Protein AF-A0A927J7N3-F1 (afdb_monomer_lite)

Foldseek 3Di:
DDDDDDPPDDPPDKDWPWAWDADPVRFIKIWTWTQDRQGIWTWIFGQVQQKIKIWDQGPNDIDIDIDSHGDHSVRRNVVNVVVVCCVVCVVVVVPD

Radius of gyration: 14.48 Å; chain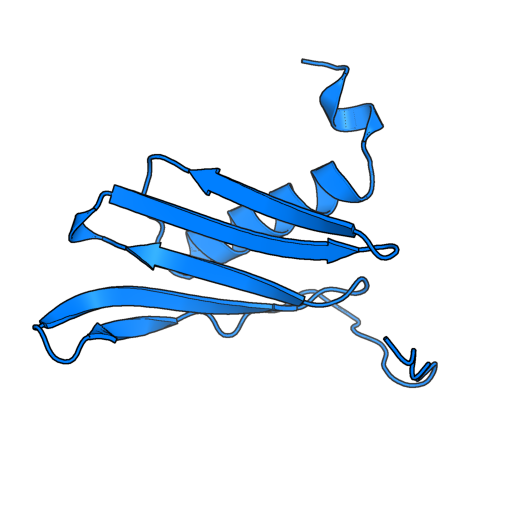s: 1; bounding box: 34×29×40 Å

pLDDT: mean 88.21, std 13.07, range [44.44, 98.38]

Secondary structure (DSSP, 8-state):
-PPP--TT----S-EE--EEEE-TTS-EEEEEEEEETTEEEEEEEETTTTEEEEEEEETTEEEEEEESS---HHHHHHHHHHHHHHHH-GGGTTT-

Sequence (96 aa):
MRKIYDSSMKISKPWSNIYDRETREGKLYCAGLYTCKYGFVKCTSEYDNNRSYLRFAYNGVLYMRTIQKSYSPRGLAIMAGKFVNEIINPELLTSK

Structure (mmCIF, N/CA/C/O backbone):
data_AF-A0A927J7N3-F1
#
_entry.id   AF-A0A927J7N3-F1
#
loop_
_atom_site.group_PDB
_atom_site.id
_atom_site.type_symbol
_atom_site.label_atom_id
_atom_site.label_alt_id
_atom_site.label_comp_id
_atom_site.label_asym_id
_atom_site.label_entity_id
_atom_site.label_seq_id
_atom_site.pdbx_PDB_ins_code
_atom_site.Cartn_x
_atom_site.Cartn_y
_atom_site.Cartn_z
_atom_site.occupancy
_atom_site.B_iso_or_equiv
_atom_site.auth_seq_id
_atom_site.auth_comp_id
_atom_site.auth_asym_id
_atom_site.auth_atom_id
_atom_site.pdbx_PDB_model_num
ATOM 1 N N . MET A 1 1 ? -22.296 6.195 2.476 1.00 55.69 1 MET A N 1
ATOM 2 C CA . MET A 1 1 ? -21.412 5.022 2.682 1.00 55.69 1 MET A CA 1
ATOM 3 C C . MET A 1 1 ? -22.021 4.159 3.781 1.00 55.69 1 MET A C 1
ATOM 5 O O . MET A 1 1 ? -22.227 4.679 4.870 1.00 55.69 1 MET A O 1
ATOM 9 N N . ARG A 1 2 ? -22.386 2.898 3.510 1.00 51.78 2 ARG A N 1
ATOM 10 C CA . ARG A 1 2 ? -22.874 1.966 4.547 1.00 51.78 2 ARG A CA 1
ATOM 11 C C . ARG A 1 2 ? -21.678 1.247 5.174 1.00 51.78 2 ARG A C 1
ATOM 13 O O . ARG A 1 2 ? -20.827 0.755 4.442 1.00 51.78 2 ARG A O 1
ATOM 20 N N . LYS A 1 3 ? -21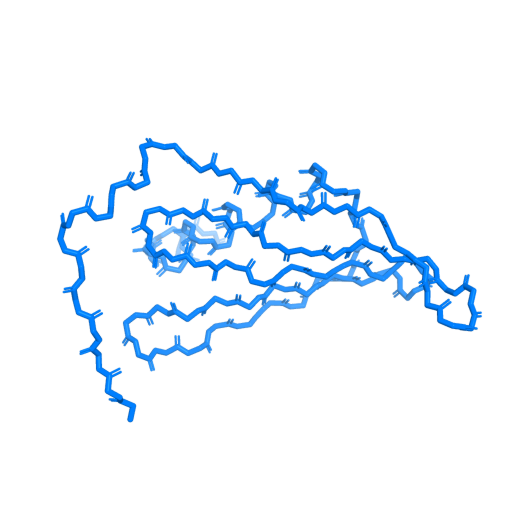.605 1.219 6.507 1.00 58.97 3 LYS A N 1
ATOM 21 C CA . LYS A 1 3 ? -20.578 0.481 7.257 1.00 58.97 3 LYS A CA 1
ATOM 22 C C . LYS A 1 3 ? -21.111 -0.921 7.547 1.00 58.97 3 LYS A C 1
ATOM 24 O O . LYS A 1 3 ? -22.174 -1.045 8.143 1.00 58.97 3 LYS A O 1
ATOM 29 N N . ILE A 1 4 ? -20.385 -1.948 7.119 1.00 76.50 4 ILE A N 1
ATOM 30 C CA . ILE A 1 4 ? -20.606 -3.335 7.539 1.00 76.50 4 ILE A CA 1
ATOM 31 C C . ILE A 1 4 ? -19.526 -3.627 8.578 1.00 76.50 4 ILE A C 1
ATOM 33 O O . ILE A 1 4 ? -18.348 -3.401 8.304 1.00 76.50 4 ILE A O 1
ATOM 37 N N . TYR A 1 5 ? -19.928 -4.041 9.777 1.00 66.44 5 TYR A N 1
ATOM 38 C CA . TYR A 1 5 ? -19.006 -4.367 10.861 1.00 66.44 5 TYR A CA 1
ATOM 39 C C . TYR A 1 5 ? -18.923 -5.886 10.992 1.00 66.44 5 TYR A C 1
ATOM 41 O O . TYR A 1 5 ? -19.928 -6.527 11.284 1.00 66.44 5 TYR A O 1
ATOM 49 N N . ASP A 1 6 ? -17.740 -6.448 10.763 1.00 73.25 6 ASP A N 1
ATOM 50 C CA . ASP A 1 6 ? -17.459 -7.867 10.973 1.00 73.25 6 ASP A CA 1
ATOM 51 C C . ASP A 1 6 ? -16.433 -8.003 12.102 1.00 73.25 6 ASP A C 1
ATOM 53 O O . ASP A 1 6 ? -15.227 -7.858 11.904 1.00 73.25 6 ASP A O 1
ATOM 57 N N . SER A 1 7 ? -16.929 -8.245 13.315 1.00 70.69 7 SER A N 1
ATOM 58 C CA . SER A 1 7 ? -16.104 -8.441 14.511 1.00 70.69 7 SER A CA 1
ATOM 59 C C . SER A 1 7 ? -15.349 -9.775 14.515 1.00 70.69 7 SER A C 1
ATOM 61 O O . SER A 1 7 ? -14.466 -9.969 15.356 1.00 70.69 7 SER A O 1
ATOM 63 N N . SER A 1 8 ? -15.666 -10.692 13.592 1.00 77.00 8 SER A N 1
ATOM 64 C CA . SER A 1 8 ? -14.991 -11.985 13.467 1.00 77.00 8 SER A CA 1
ATOM 65 C C . SER A 1 8 ? -13.704 -11.897 12.639 1.00 77.00 8 SER A C 1
ATOM 67 O O . SER A 1 8 ? -12.775 -12.681 12.853 1.00 77.00 8 SER A O 1
ATOM 69 N N . MET A 1 9 ? -13.595 -10.900 11.755 1.00 69.44 9 MET A N 1
ATOM 70 C CA . MET A 1 9 ? -12.421 -10.690 10.915 1.00 69.44 9 MET A CA 1
ATOM 71 C C . MET A 1 9 ? -11.249 -10.123 11.731 1.00 69.44 9 MET A C 1
ATOM 73 O O . MET A 1 9 ? -11.095 -8.916 11.916 1.00 69.44 9 MET A O 1
ATOM 77 N N . LYS A 1 10 ? -10.375 -11.015 12.207 1.00 69.50 10 LYS A N 1
ATOM 78 C CA . LYS A 1 10 ? -9.150 -10.659 12.937 1.00 69.50 10 LYS A CA 1
ATOM 79 C C . LYS A 1 10 ? -7.923 -10.777 12.038 1.00 69.50 10 LYS A C 1
ATOM 81 O O . LYS A 1 10 ? -7.444 -11.873 11.761 1.00 69.50 10 LYS A O 1
ATOM 86 N N . ILE A 1 11 ? -7.354 -9.640 11.640 1.00 76.44 11 ILE A N 1
ATOM 87 C CA . ILE A 1 11 ? -6.023 -9.605 11.019 1.00 76.44 11 ILE A CA 1
ATOM 88 C C . ILE A 1 11 ? -4.981 -9.654 12.141 1.00 76.44 11 ILE A C 1
ATOM 90 O O . ILE A 1 11 ? -4.724 -8.653 12.808 1.00 76.44 11 ILE A O 1
ATOM 94 N N . SER A 1 12 ? -4.402 -10.835 12.368 1.00 75.50 12 SER A N 1
ATOM 95 C CA . SER A 1 12 ? -3.446 -11.086 13.457 1.00 75.50 12 SER A CA 1
ATOM 96 C C . SER A 1 12 ? -2.075 -10.450 13.220 1.00 75.50 12 SER A C 1
ATOM 98 O O . SER A 1 12 ? -1.410 -10.044 14.173 1.00 75.50 12 SER A O 1
ATOM 100 N N . LYS A 1 13 ? -1.648 -10.341 11.957 1.00 84.38 13 LYS A N 1
ATOM 101 C CA . LYS A 1 13 ? -0.402 -9.688 11.541 1.00 84.38 13 LYS A CA 1
ATOM 102 C C . LYS A 1 13 ? -0.604 -8.969 10.205 1.00 84.38 13 LYS A C 1
ATOM 104 O O . LYS A 1 13 ? -1.377 -9.459 9.378 1.00 84.38 13 LYS A O 1
ATOM 109 N N . PRO A 1 14 ? 0.076 -7.834 9.969 1.00 90.12 14 PRO A N 1
ATOM 110 C CA . PRO A 1 14 ? 0.051 -7.204 8.661 1.00 90.12 14 PRO A CA 1
ATOM 111 C C . PRO A 1 14 ? 0.641 -8.120 7.589 1.00 90.12 14 PRO A C 1
ATOM 113 O O . PRO A 1 14 ? 1.592 -8.857 7.849 1.00 90.12 14 PRO A O 1
ATOM 116 N N . TRP A 1 15 ? 0.106 -8.036 6.379 1.00 93.19 15 TRP A N 1
ATOM 117 C CA . TRP A 1 15 ? 0.606 -8.764 5.214 1.00 93.19 15 TRP A CA 1
ATOM 118 C C . TRP A 1 15 ? 0.375 -7.942 3.947 1.00 93.19 15 TRP A C 1
ATOM 120 O O . TRP A 1 15 ? -0.384 -6.973 3.953 1.00 93.19 15 TRP A O 1
ATOM 130 N N . SER A 1 16 ? 1.042 -8.300 2.854 1.00 94.12 16 SER A N 1
ATOM 131 C CA . SER A 1 16 ? 0.909 -7.587 1.584 1.00 94.12 16 SER A CA 1
ATOM 132 C C . SER A 1 16 ? 0.869 -8.538 0.400 1.00 94.12 16 SER A C 1
ATOM 134 O O . SER A 1 16 ? 1.661 -9.474 0.346 1.00 94.12 16 SER A O 1
ATOM 136 N N . ASN A 1 17 ? 0.025 -8.237 -0.584 1.00 95.31 17 ASN A N 1
ATOM 137 C CA . ASN A 1 17 ? 0.036 -8.843 -1.920 1.00 95.31 17 ASN A CA 1
ATOM 138 C C . ASN A 1 17 ? 0.486 -7.818 -2.971 1.00 95.31 17 ASN A C 1
ATOM 140 O O . ASN A 1 17 ? -0.169 -7.616 -3.991 1.00 95.31 17 ASN A O 1
ATOM 144 N N . ILE A 1 18 ? 1.584 -7.119 -2.689 1.00 96.44 18 ILE A N 1
ATOM 145 C CA . ILE A 1 18 ? 2.214 -6.204 -3.640 1.00 96.44 18 ILE A CA 1
ATOM 146 C C . ILE A 1 18 ? 3.176 -7.026 -4.487 1.00 96.44 18 ILE A C 1
ATOM 148 O O . ILE A 1 18 ? 3.968 -7.797 -3.952 1.00 96.44 18 ILE A O 1
ATOM 152 N N . TYR A 1 19 ? 3.096 -6.864 -5.799 1.00 95.44 19 TYR A N 1
ATOM 153 C CA . TYR A 1 19 ? 3.942 -7.558 -6.758 1.00 95.44 19 TYR A CA 1
ATOM 154 C C . TYR A 1 19 ? 4.202 -6.660 -7.959 1.00 95.44 19 TYR A C 1
ATOM 156 O O . TYR A 1 19 ? 3.444 -5.713 -8.212 1.00 95.44 19 TYR A O 1
ATOM 164 N N . ASP A 1 20 ? 5.290 -6.955 -8.662 1.00 94.81 20 ASP A N 1
ATOM 165 C CA . ASP A 1 20 ? 5.627 -6.314 -9.925 1.00 94.81 20 ASP A CA 1
ATOM 166 C C . ASP A 1 20 ? 4.593 -6.663 -10.996 1.00 94.81 20 ASP A C 1
ATOM 168 O O . ASP A 1 20 ? 4.016 -7.752 -11.024 1.00 94.81 20 ASP A O 1
ATOM 172 N N . ARG A 1 21 ? 4.312 -5.685 -11.845 1.00 90.25 21 ARG A N 1
ATOM 173 C CA . ARG A 1 21 ? 3.339 -5.721 -12.926 1.00 90.25 21 ARG A CA 1
ATOM 174 C C . ARG A 1 21 ? 3.884 -4.926 -14.101 1.00 90.25 21 ARG A C 1
ATOM 176 O O . ARG A 1 21 ? 4.705 -4.023 -13.949 1.00 90.25 21 ARG A O 1
ATOM 183 N N . GLU A 1 22 ? 3.344 -5.231 -15.263 1.00 88.19 22 GLU A N 1
ATOM 184 C CA . GLU A 1 22 ? 3.640 -4.526 -16.497 1.00 88.19 22 GLU A CA 1
ATOM 185 C C . GLU A 1 22 ? 2.332 -3.980 -17.067 1.00 88.19 22 GLU A C 1
ATOM 187 O O . GLU A 1 22 ? 1.285 -4.637 -17.010 1.00 88.19 22 GLU A O 1
ATOM 192 N N . THR A 1 23 ? 2.346 -2.733 -17.536 1.00 81.56 23 THR A N 1
ATOM 193 C CA . THR A 1 23 ? 1.185 -2.165 -18.228 1.00 81.56 23 THR A CA 1
ATOM 194 C C . THR A 1 23 ? 1.084 -2.746 -19.637 1.00 81.56 23 THR A C 1
ATOM 196 O O . THR A 1 23 ? 2.027 -3.328 -20.162 1.00 81.56 23 THR A O 1
ATOM 199 N N . ARG A 1 24 ? -0.048 -2.519 -20.316 1.00 76.62 24 ARG A N 1
ATOM 200 C CA . ARG A 1 24 ? -0.177 -2.850 -21.748 1.00 76.62 24 ARG A CA 1
ATOM 201 C C . ARG A 1 24 ? 0.828 -2.108 -22.642 1.00 76.62 24 ARG A C 1
ATOM 203 O O . ARG A 1 24 ? 1.034 -2.522 -23.772 1.00 76.62 24 ARG A O 1
ATOM 210 N N . GLU A 1 25 ? 1.422 -1.024 -22.144 1.00 83.44 25 GLU A N 1
ATOM 211 C CA . GLU A 1 25 ? 2.429 -0.213 -22.838 1.00 83.44 25 GLU A CA 1
ATOM 212 C C . GLU A 1 25 ? 3.870 -0.602 -22.451 1.00 83.44 25 GLU A C 1
ATOM 214 O O . GLU A 1 25 ? 4.800 0.133 -22.768 1.00 83.44 25 GLU A O 1
ATOM 219 N N . GLY A 1 26 ? 4.070 -1.703 -21.716 1.00 83.00 26 GLY A N 1
ATOM 220 C CA . GLY A 1 26 ? 5.396 -2.176 -21.298 1.00 83.00 26 GLY A CA 1
ATOM 221 C C . GLY A 1 26 ? 6.007 -1.445 -20.097 1.00 83.00 26 GLY A C 1
ATOM 222 O O . GLY A 1 26 ? 7.147 -1.701 -19.720 1.00 83.00 26 GLY A O 1
ATOM 223 N N . LYS A 1 27 ? 5.268 -0.521 -19.469 1.00 86.25 27 LYS A N 1
ATOM 224 C CA . LYS A 1 27 ? 5.764 0.229 -18.303 1.00 86.25 27 LYS A CA 1
ATOM 225 C C . LYS A 1 27 ? 5.743 -0.653 -17.064 1.00 86.25 27 LYS A C 1
ATOM 227 O O . LYS A 1 27 ? 4.698 -1.223 -16.731 1.00 86.25 27 LYS A O 1
ATOM 232 N N . LEU A 1 28 ? 6.867 -0.717 -16.356 1.00 90.62 28 LEU A N 1
ATOM 233 C CA . LEU A 1 28 ? 7.004 -1.529 -15.151 1.00 90.62 28 LEU A CA 1
ATOM 234 C C . LEU A 1 28 ? 6.571 -0.743 -13.911 1.00 90.62 28 LEU A C 1
ATOM 236 O O . LEU A 1 28 ? 6.966 0.401 -13.670 1.00 90.62 28 LEU A O 1
ATOM 240 N N . TYR A 1 29 ? 5.752 -1.382 -13.087 1.00 94.81 29 TYR A N 1
ATOM 241 C CA . TYR A 1 29 ? 5.277 -0.825 -11.829 1.00 94.81 29 TYR A CA 1
ATOM 242 C C . TYR A 1 29 ? 5.012 -1.954 -10.839 1.00 94.81 29 TYR A C 1
ATOM 244 O O . TYR A 1 29 ? 4.726 -3.073 -11.244 1.00 94.81 29 TYR A O 1
ATOM 252 N N . CYS A 1 30 ? 5.033 -1.692 -9.536 1.00 95.19 30 CYS A N 1
ATOM 253 C CA . CYS A 1 30 ? 4.453 -2.627 -8.575 1.00 95.19 30 CYS A CA 1
ATOM 254 C C . CYS A 1 30 ? 3.158 -2.075 -7.996 1.00 95.19 30 CYS A C 1
ATOM 256 O O . CYS A 1 30 ? 3.005 -0.875 -7.758 1.00 95.19 30 CYS A O 1
ATOM 258 N N . ALA A 1 31 ? 2.181 -2.954 -7.787 1.00 96.50 31 ALA A N 1
ATOM 259 C CA . ALA A 1 31 ? 0.909 -2.562 -7.201 1.00 96.50 31 ALA A CA 1
ATOM 260 C C . ALA A 1 31 ? 0.245 -3.711 -6.451 1.00 96.50 31 ALA A C 1
ATOM 262 O O . ALA A 1 31 ? 0.291 -4.873 -6.861 1.00 96.50 31 ALA A O 1
ATOM 263 N N . GLY A 1 32 ? -0.446 -3.358 -5.375 1.00 96.62 32 GLY A N 1
ATOM 264 C CA . GLY A 1 32 ? -1.204 -4.302 -4.569 1.00 96.62 32 GLY A CA 1
ATOM 265 C C . GLY A 1 32 ? -1.787 -3.644 -3.332 1.00 96.62 32 GLY A C 1
ATOM 266 O O . GLY A 1 32 ? -1.927 -2.418 -3.262 1.00 96.62 32 GLY A O 1
ATOM 267 N N . LEU A 1 33 ? -2.132 -4.475 -2.356 1.00 97.56 33 LEU A N 1
ATOM 268 C CA . LEU A 1 33 ? -2.654 -4.043 -1.073 1.00 97.56 33 LEU A CA 1
ATOM 269 C C . LEU A 1 33 ? -1.662 -4.390 0.033 1.00 97.56 33 LEU A C 1
ATOM 271 O O . LEU A 1 33 ? -1.042 -5.454 0.048 1.00 97.56 33 LEU A O 1
ATOM 275 N N . TYR A 1 34 ? -1.543 -3.472 0.980 1.00 97.19 34 TYR A N 1
ATOM 276 C CA . TYR A 1 34 ? -1.023 -3.760 2.305 1.00 97.19 34 TYR A CA 1
ATOM 277 C C . TYR A 1 34 ? -2.211 -3.846 3.261 1.00 97.19 34 TYR A C 1
ATOM 279 O O . TYR A 1 34 ? -2.998 -2.906 3.366 1.00 97.19 34 TYR A O 1
ATOM 287 N N . THR A 1 35 ? -2.351 -4.977 3.935 1.00 95.25 35 THR A N 1
ATOM 288 C CA . THR A 1 35 ? -3.467 -5.296 4.823 1.00 95.25 35 THR A CA 1
ATOM 289 C C . THR A 1 35 ? -3.001 -5.202 6.271 1.00 95.25 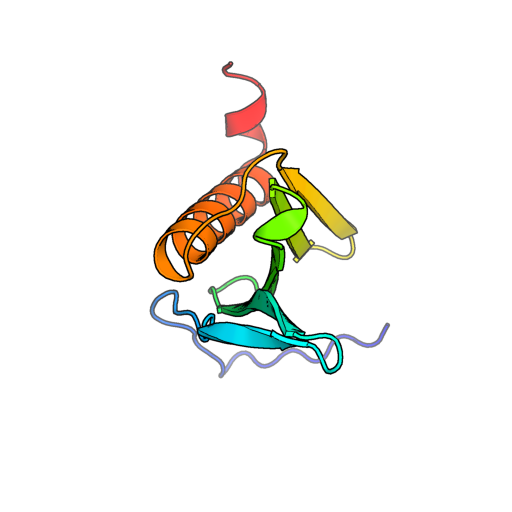35 THR A C 1
ATOM 291 O O . THR A 1 35 ? -1.982 -5.783 6.640 1.00 95.25 35 THR A O 1
ATOM 294 N N . CYS A 1 36 ? -3.754 -4.497 7.112 1.00 92.06 36 CYS A N 1
ATOM 295 C CA . CYS A 1 36 ? -3.482 -4.346 8.541 1.00 92.06 36 CYS A CA 1
ATOM 296 C C . CYS A 1 36 ? -4.784 -4.363 9.355 1.00 92.06 36 CYS A C 1
ATOM 298 O O . CYS A 1 36 ? -5.875 -4.313 8.794 1.00 92.06 36 CYS A O 1
ATOM 300 N N . LYS A 1 37 ? -4.685 -4.374 10.690 1.00 89.00 37 LYS A N 1
ATOM 301 C CA . LYS A 1 37 ? -5.862 -4.403 11.580 1.00 89.00 37 LYS A CA 1
ATOM 302 C C . LYS A 1 37 ? -6.842 -3.232 11.408 1.00 89.00 37 LYS A C 1
ATOM 304 O O . LYS A 1 37 ? -7.971 -3.331 11.867 1.00 89.00 37 LYS A O 1
ATOM 309 N N . TYR A 1 38 ? -6.420 -2.141 10.769 1.00 89.94 38 TYR A N 1
ATOM 310 C CA . TYR A 1 38 ? -7.246 -0.954 10.531 1.00 89.94 38 TYR A CA 1
ATOM 311 C C . TYR A 1 38 ? -7.854 -0.902 9.122 1.00 89.94 38 TYR A C 1
ATOM 313 O O . TYR A 1 38 ? -8.604 0.021 8.818 1.00 89.94 38 TYR A O 1
ATOM 321 N N . GLY A 1 39 ? -7.521 -1.863 8.254 1.00 91.00 39 GLY A N 1
ATOM 322 C CA . GLY A 1 39 ? -7.993 -1.923 6.874 1.00 91.00 39 GLY A CA 1
ATOM 323 C C . GLY A 1 39 ? -6.861 -2.120 5.870 1.00 91.00 39 GLY A C 1
ATOM 324 O O . GLY A 1 39 ? -5.845 -2.757 6.159 1.00 91.00 39 GLY A O 1
ATOM 325 N N . PHE A 1 40 ? -7.045 -1.566 4.673 1.00 94.88 40 PHE A N 1
ATOM 326 C CA . PHE A 1 40 ? -6.171 -1.800 3.526 1.00 94.88 40 PHE A CA 1
ATOM 327 C C . PHE A 1 40 ? -5.571 -0.495 3.011 1.00 94.88 40 PHE A C 1
ATOM 329 O O . PHE A 1 40 ? -6.276 0.502 2.848 1.00 94.88 40 PHE A O 1
ATOM 336 N N . VAL A 1 41 ? -4.285 -0.528 2.676 1.00 97.75 41 VAL A N 1
ATOM 337 C CA . VAL A 1 41 ? -3.602 0.539 1.947 1.00 97.75 41 VAL A CA 1
ATOM 338 C C . VAL A 1 41 ? -3.440 0.104 0.501 1.00 97.75 41 VAL A C 1
ATOM 340 O O . VAL A 1 41 ? -2.771 -0.892 0.214 1.00 97.75 41 VAL A O 1
ATOM 343 N N . LYS A 1 42 ? -4.018 0.867 -0.429 1.00 98.06 42 LYS A N 1
ATOM 344 C CA . LYS A 1 42 ? -3.750 0.684 -1.857 1.00 98.06 42 LYS A CA 1
ATOM 345 C C . LYS A 1 42 ? -2.384 1.275 -2.173 1.00 98.06 42 LYS A C 1
ATOM 347 O O . LYS A 1 42 ? -2.165 2.467 -1.957 1.00 98.06 42 LYS A O 1
ATOM 352 N N . CYS A 1 43 ? -1.500 0.433 -2.689 1.00 98.19 43 CYS A N 1
ATOM 353 C CA . CYS A 1 43 ? -0.105 0.758 -2.930 1.00 98.19 43 CYS A CA 1
ATOM 354 C C . CYS A 1 43 ? 0.201 0.665 -4.427 1.00 98.19 43 CYS A C 1
ATOM 356 O O . CYS A 1 43 ? -0.157 -0.323 -5.073 1.00 98.19 43 CYS A O 1
ATOM 358 N N . THR A 1 44 ? 0.875 1.676 -4.968 1.00 97.56 44 THR A N 1
ATOM 359 C CA . THR A 1 44 ? 1.379 1.688 -6.348 1.00 97.56 44 THR A CA 1
ATOM 360 C C . THR A 1 44 ? 2.766 2.322 -6.372 1.00 97.56 44 THR A C 1
ATOM 362 O O . THR A 1 44 ? 2.967 3.345 -5.723 1.00 97.56 44 THR A O 1
ATOM 365 N N . SER A 1 45 ? 3.705 1.747 -7.114 1.00 97.19 45 SER A N 1
ATOM 366 C CA . SER A 1 45 ? 5.013 2.334 -7.399 1.00 97.19 45 SER A CA 1
ATOM 367 C C . SER A 1 45 ? 5.300 2.235 -8.889 1.00 97.19 45 SER A C 1
ATOM 369 O O . SER A 1 45 ? 5.325 1.135 -9.424 1.00 97.19 45 SER A O 1
ATOM 371 N N . GLU A 1 46 ? 5.474 3.370 -9.552 1.00 94.50 46 GLU A N 1
ATOM 372 C CA . GLU A 1 46 ? 5.758 3.485 -10.984 1.00 94.50 46 GLU A CA 1
ATOM 373 C C . GLU A 1 46 ? 7.265 3.652 -11.166 1.00 94.50 46 GLU A C 1
ATOM 375 O O . GLU A 1 46 ? 7.813 4.680 -10.761 1.00 94.50 46 GLU A O 1
ATOM 380 N N . TYR A 1 47 ? 7.962 2.666 -11.733 1.00 91.38 47 TYR A N 1
ATOM 381 C CA . TYR A 1 47 ? 9.427 2.707 -11.808 1.00 91.38 47 TYR A CA 1
ATOM 382 C C . TYR A 1 47 ? 9.925 3.804 -12.754 1.00 91.38 47 TYR A C 1
ATOM 384 O O . TYR A 1 47 ? 10.786 4.587 -12.357 1.00 91.38 47 TYR A O 1
ATOM 392 N N . ASP A 1 48 ? 9.295 3.948 -13.919 1.00 89.88 48 ASP A N 1
ATOM 393 C CA . ASP A 1 48 ? 9.687 4.933 -14.938 1.00 89.88 48 ASP A CA 1
ATOM 394 C C . ASP A 1 48 ? 9.508 6.383 -14.467 1.00 89.88 48 ASP A C 1
ATOM 396 O O . ASP A 1 48 ? 10.326 7.254 -14.751 1.00 89.88 48 ASP A O 1
ATOM 400 N N . ASN A 1 49 ? 8.452 6.642 -13.692 1.00 88.56 49 ASN A N 1
ATOM 401 C CA . ASN A 1 49 ? 8.148 7.978 -13.175 1.00 88.56 49 ASN A CA 1
ATOM 402 C C . ASN A 1 49 ? 8.850 8.282 -11.845 1.00 88.56 49 ASN A C 1
ATOM 404 O O . ASN A 1 49 ? 8.659 9.366 -11.293 1.00 88.56 49 ASN A O 1
ATOM 408 N N . ASN A 1 50 ? 9.610 7.324 -11.303 1.00 94.44 50 ASN A N 1
ATOM 409 C CA . ASN A 1 50 ? 10.235 7.389 -9.985 1.00 94.44 50 ASN A CA 1
ATOM 410 C C . ASN A 1 50 ? 9.265 7.869 -8.877 1.00 94.44 50 ASN A C 1
ATOM 412 O O . ASN A 1 50 ? 9.603 8.728 -8.057 1.00 94.44 50 ASN A O 1
ATOM 416 N N . ARG A 1 51 ? 8.022 7.367 -8.876 1.00 96.19 51 ARG A N 1
ATOM 417 C CA . ARG A 1 51 ? 6.950 7.807 -7.970 1.00 96.19 51 ARG A CA 1
ATOM 418 C C . ARG A 1 51 ? 6.217 6.648 -7.322 1.00 96.19 51 ARG A C 1
ATOM 420 O O . ARG A 1 51 ? 5.961 5.621 -7.940 1.00 96.19 51 ARG A O 1
ATOM 427 N N . SE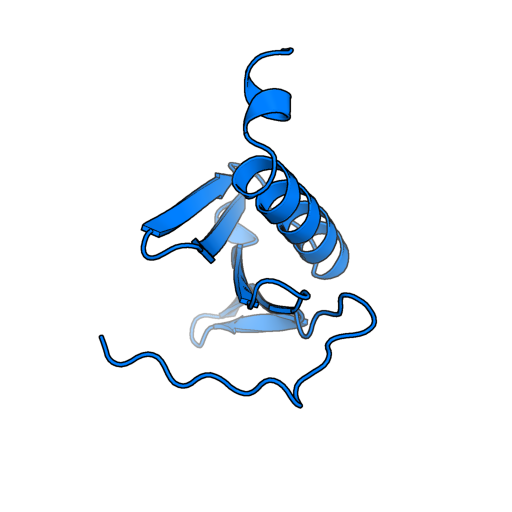R A 1 52 ? 5.795 6.859 -6.080 1.00 97.69 52 SER A N 1
ATOM 428 C CA . SER A 1 52 ? 4.936 5.924 -5.354 1.00 97.69 52 SER A CA 1
ATOM 429 C C . SER A 1 52 ? 3.737 6.618 -4.731 1.00 97.69 52 SER A C 1
ATOM 431 O O . SER A 1 52 ? 3.821 7.763 -4.289 1.00 97.69 52 SER A O 1
ATOM 433 N N . TYR A 1 53 ? 2.632 5.888 -4.651 1.00 97.94 53 TYR A N 1
ATOM 434 C CA . TYR A 1 53 ? 1.351 6.365 -4.159 1.00 97.94 53 TYR A CA 1
ATOM 435 C C . TYR A 1 53 ? 0.792 5.394 -3.124 1.00 97.94 53 TYR A C 1
ATOM 437 O O . TYR A 1 53 ? 0.713 4.186 -3.361 1.00 97.94 53 TYR A O 1
ATOM 445 N N . LEU A 1 54 ? 0.354 5.942 -1.994 1.00 98.38 54 LEU A N 1
ATOM 446 C CA . LEU A 1 54 ? -0.319 5.213 -0.924 1.00 98.38 54 LEU A CA 1
ATOM 447 C C . LEU A 1 54 ? -1.687 5.847 -0.681 1.00 98.38 54 LEU A C 1
ATOM 449 O O . LEU A 1 54 ? -1.800 7.073 -0.627 1.00 98.38 54 LEU A O 1
ATOM 453 N N . ARG A 1 55 ? -2.729 5.023 -0.541 1.00 98.31 55 ARG A N 1
ATOM 454 C CA . ARG A 1 55 ? -4.090 5.479 -0.220 1.00 98.31 55 ARG A CA 1
ATOM 455 C C . ARG A 1 55 ? -4.670 4.641 0.906 1.00 98.31 55 ARG A C 1
ATOM 457 O O . ARG A 1 55 ? -4.706 3.418 0.779 1.00 98.31 55 ARG A O 1
ATOM 464 N N . PHE A 1 56 ? -5.133 5.288 1.969 1.00 97.31 56 PHE A N 1
ATOM 465 C CA . PHE A 1 56 ? -5.665 4.626 3.157 1.00 97.31 56 PHE A CA 1
ATOM 466 C C . PHE A 1 56 ? -6.929 5.341 3.634 1.00 97.31 56 PHE A C 1
ATOM 468 O O . PHE A 1 56 ? -6.908 6.548 3.864 1.00 97.31 56 PHE A O 1
ATOM 475 N N . ALA A 1 57 ? -8.035 4.606 3.751 1.00 94.50 57 ALA A N 1
ATOM 476 C CA . ALA A 1 57 ? -9.274 5.127 4.313 1.00 94.50 57 ALA A CA 1
ATOM 477 C C . ALA A 1 57 ? -9.351 4.747 5.7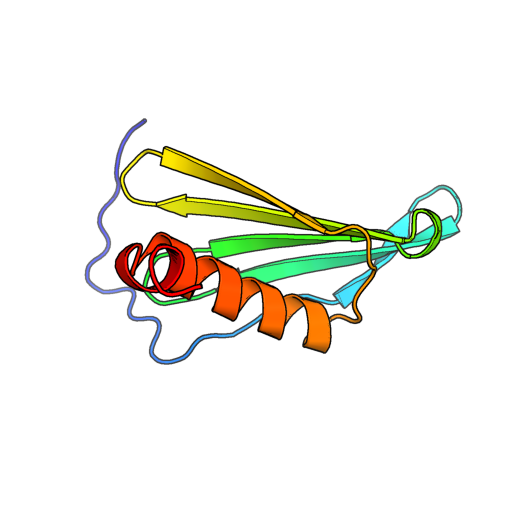94 1.00 94.50 57 ALA A C 1
ATOM 479 O O . ALA A 1 57 ? -9.352 3.563 6.126 1.00 94.50 57 ALA A O 1
ATOM 480 N N . TYR A 1 58 ? -9.432 5.744 6.670 1.00 91.94 58 TYR A N 1
ATOM 481 C CA . TYR A 1 58 ? -9.479 5.550 8.115 1.00 91.94 58 TYR A CA 1
ATOM 482 C C . TYR A 1 58 ? -10.420 6.570 8.754 1.00 91.94 58 TYR A C 1
ATOM 484 O O . TYR A 1 58 ? -10.421 7.737 8.373 1.00 91.94 58 TYR A O 1
ATOM 492 N N . ASN A 1 59 ? -11.267 6.123 9.686 1.00 89.12 59 ASN A N 1
ATOM 493 C CA . ASN A 1 59 ? -12.248 6.965 10.388 1.00 89.12 59 ASN A CA 1
ATOM 494 C C . ASN A 1 59 ? -13.111 7.868 9.479 1.00 89.12 59 ASN A C 1
ATOM 496 O O . ASN A 1 59 ? -13.515 8.958 9.866 1.00 89.12 59 ASN A O 1
ATOM 500 N N . GLY A 1 60 ? -13.441 7.396 8.271 1.00 86.94 60 GLY A N 1
ATOM 501 C CA . GLY A 1 60 ? -14.265 8.143 7.312 1.00 86.94 60 GLY A CA 1
ATOM 502 C C . GLY A 1 60 ? -13.507 9.180 6.478 1.00 86.94 60 GLY A C 1
ATOM 503 O O . GLY A 1 60 ? -14.129 9.844 5.655 1.00 86.94 60 GLY A O 1
ATOM 504 N N . VAL A 1 61 ? -12.185 9.282 6.634 1.00 91.81 61 VAL A N 1
ATOM 505 C CA . VAL A 1 61 ? -11.313 10.177 5.864 1.00 91.81 61 VAL A CA 1
ATOM 506 C C . VAL A 1 61 ? -10.419 9.354 4.935 1.00 91.81 61 VAL A C 1
ATOM 508 O O . VAL A 1 61 ? -9.901 8.302 5.317 1.00 91.81 61 VAL A O 1
ATOM 511 N N . LEU A 1 62 ? -10.244 9.821 3.697 1.00 95.31 62 LEU A N 1
ATOM 512 C CA . LEU A 1 62 ? -9.311 9.234 2.738 1.00 95.31 62 LEU A CA 1
ATOM 513 C C . LEU A 1 62 ? -7.983 9.993 2.780 1.00 95.31 62 LEU A C 1
ATOM 515 O O . LEU A 1 62 ? -7.911 11.149 2.373 1.00 95.31 62 LEU A O 1
ATOM 519 N N . TYR A 1 63 ? -6.926 9.317 3.213 1.00 96.69 63 TYR A N 1
ATOM 520 C CA . TYR A 1 63 ? -5.570 9.848 3.226 1.00 96.69 63 TYR A CA 1
ATOM 521 C C . TYR A 1 63 ? -4.806 9.376 1.994 1.00 96.69 63 TYR A C 1
ATOM 523 O O . TYR A 1 63 ? -4.879 8.205 1.603 1.00 96.69 63 TYR A O 1
ATOM 531 N N . MET A 1 64 ? -4.029 10.281 1.404 1.00 97.69 64 MET A N 1
ATOM 532 C CA . MET A 1 64 ? -3.197 9.999 0.239 1.00 97.69 64 MET A CA 1
ATOM 533 C C . MET A 1 64 ? -1.779 10.521 0.457 1.00 97.69 64 MET A C 1
ATOM 535 O O . MET A 1 64 ? -1.591 11.625 0.960 1.00 97.69 64 MET A O 1
ATOM 539 N N . ARG A 1 65 ? -0.779 9.736 0.052 1.00 97.44 65 ARG A N 1
ATOM 540 C CA . ARG A 1 65 ? 0.629 10.146 0.037 1.00 97.44 65 ARG A CA 1
ATOM 541 C C . ARG A 1 65 ? 1.232 9.883 -1.331 1.00 97.44 65 ARG A C 1
ATOM 543 O O . ARG A 1 65 ? 1.135 8.766 -1.836 1.00 97.44 65 ARG A O 1
ATOM 550 N N . THR A 1 66 ? 1.909 10.896 -1.860 1.00 97.69 66 THR A N 1
ATOM 551 C CA . THR A 1 66 ? 2.783 10.790 -3.030 1.00 97.69 66 THR A CA 1
ATOM 552 C C . THR A 1 66 ? 4.229 10.878 -2.562 1.00 97.69 66 THR A C 1
ATOM 554 O O . THR A 1 66 ? 4.574 11.757 -1.775 1.00 97.69 66 THR A O 1
ATOM 557 N N . ILE A 1 67 ? 5.074 9.966 -3.030 1.00 97.38 67 ILE A N 1
ATOM 558 C CA . ILE A 1 67 ? 6.500 9.908 -2.704 1.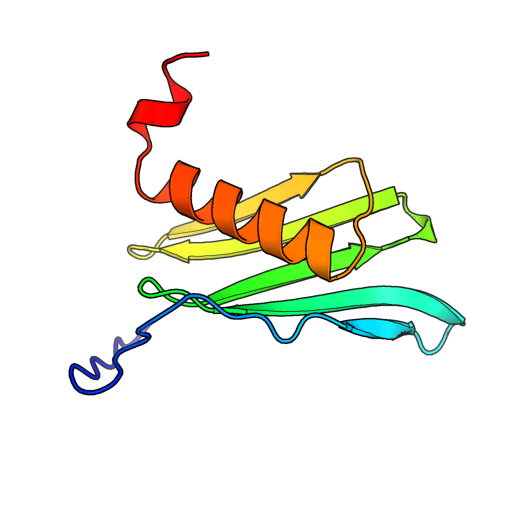00 97.38 67 ILE A CA 1
ATOM 559 C C . ILE A 1 67 ? 7.273 10.029 -4.016 1.00 97.38 67 ILE A C 1
ATOM 561 O O . ILE A 1 67 ? 7.027 9.251 -4.935 1.00 97.38 67 ILE A O 1
ATOM 565 N N . GLN A 1 68 ? 8.213 10.975 -4.098 1.00 96.56 68 GLN A N 1
ATOM 566 C CA . GLN A 1 68 ? 9.111 11.161 -5.252 1.00 96.56 68 GLN A CA 1
ATOM 567 C C . GLN A 1 68 ? 10.254 10.130 -5.225 1.00 96.56 68 GLN A C 1
ATOM 569 O O . GLN A 1 68 ? 11.434 10.474 -5.170 1.00 96.56 68 GLN A O 1
ATOM 574 N N . LYS A 1 69 ? 9.880 8.855 -5.120 1.00 95.69 69 LYS A N 1
ATOM 575 C CA . LYS A 1 69 ? 10.771 7.701 -5.179 1.00 95.69 69 LYS A CA 1
ATOM 576 C C . LYS A 1 69 ? 9.961 6.449 -5.486 1.00 95.69 69 LYS A C 1
ATOM 578 O O . LYS A 1 69 ? 8.876 6.266 -4.919 1.00 95.69 69 LYS A O 1
ATOM 583 N N . SER A 1 70 ? 10.521 5.555 -6.292 1.00 96.44 70 SER A N 1
ATOM 584 C CA . SER A 1 70 ? 9.968 4.214 -6.480 1.00 96.44 70 SER A CA 1
ATOM 585 C C . SER A 1 70 ? 10.539 3.190 -5.507 1.00 96.44 70 SER A C 1
ATOM 587 O O . SER A 1 70 ? 11.676 3.288 -5.043 1.00 96.44 70 SER A O 1
ATOM 589 N N . TYR A 1 71 ? 9.719 2.201 -5.173 1.00 96.50 71 TYR A N 1
ATOM 590 C CA . TYR A 1 71 ? 10.038 1.144 -4.228 1.00 96.50 71 TYR A CA 1
ATOM 591 C C . TYR A 1 71 ? 9.690 -0.210 -4.822 1.00 96.50 71 TYR A C 1
ATOM 593 O O . TYR A 1 71 ? 8.641 -0.374 -5.436 1.00 96.50 71 TYR A O 1
ATOM 601 N N . SER A 1 72 ? 10.538 -1.196 -4.539 1.00 96.06 72 SER A N 1
ATOM 602 C CA . SER A 1 72 ? 10.203 -2.604 -4.739 1.00 96.06 72 SER A CA 1
ATOM 603 C C . SER A 1 72 ? 8.973 -3.001 -3.908 1.00 96.06 72 SER A C 1
ATOM 605 O O . SER A 1 72 ? 8.649 -2.308 -2.932 1.00 96.06 72 SER A O 1
ATOM 607 N N . PRO A 1 73 ? 8.335 -4.153 -4.184 1.00 97.00 73 PRO A N 1
ATOM 608 C CA . PRO A 1 73 ? 7.189 -4.622 -3.407 1.00 97.00 73 PRO A CA 1
ATOM 609 C C . PRO A 1 73 ? 7.411 -4.614 -1.887 1.00 97.00 73 PRO A C 1
ATOM 611 O O . PRO A 1 73 ? 6.583 -4.102 -1.128 1.00 97.00 73 PRO A O 1
ATOM 614 N N . ARG A 1 74 ? 8.577 -5.096 -1.432 1.00 96.62 74 ARG A N 1
ATOM 615 C CA . ARG A 1 74 ? 8.966 -5.078 -0.012 1.00 96.62 74 ARG A CA 1
ATOM 616 C C . ARG A 1 74 ? 9.116 -3.654 0.522 1.00 96.62 74 ARG A C 1
ATOM 618 O O . ARG A 1 74 ? 8.637 -3.359 1.615 1.00 96.62 74 ARG A O 1
ATOM 625 N N . GLY A 1 75 ? 9.787 -2.778 -0.225 1.00 96.69 75 GLY A N 1
ATOM 626 C CA . GLY A 1 75 ? 9.962 -1.379 0.168 1.00 96.69 75 GLY A CA 1
ATOM 627 C C . GLY A 1 75 ? 8.621 -0.659 0.297 1.00 96.69 75 GLY A C 1
ATOM 628 O O . GLY A 1 75 ? 8.389 0.053 1.273 1.00 96.69 75 GLY A O 1
ATOM 629 N N . LEU A 1 76 ? 7.706 -0.914 -0.636 1.00 97.00 76 LEU A N 1
ATOM 630 C CA . LEU A 1 76 ? 6.384 -0.309 -0.651 1.00 97.00 76 LEU A CA 1
ATOM 631 C C . LEU A 1 76 ? 5.524 -0.789 0.528 1.00 97.00 76 LEU A C 1
ATOM 633 O O . LEU A 1 76 ? 4.861 0.031 1.159 1.00 97.00 76 LEU A O 1
ATOM 637 N N . ALA A 1 77 ? 5.605 -2.072 0.899 1.00 97.50 77 ALA A N 1
ATOM 638 C CA . ALA A 1 77 ? 4.951 -2.604 2.098 1.00 97.50 77 ALA A CA 1
ATOM 639 C C . ALA A 1 77 ? 5.461 -1.938 3.392 1.00 97.50 77 ALA A C 1
ATOM 641 O O . ALA A 1 77 ? 4.667 -1.586 4.266 1.00 97.50 77 ALA A O 1
ATOM 642 N N . ILE A 1 78 ? 6.775 -1.707 3.507 1.00 97.56 78 ILE A N 1
ATOM 643 C CA . ILE A 1 78 ? 7.367 -0.988 4.650 1.00 97.56 78 ILE A CA 1
ATOM 644 C C . ILE A 1 78 ? 6.836 0.449 4.710 1.00 97.56 78 ILE A C 1
ATOM 646 O O . ILE A 1 78 ? 6.446 0.925 5.778 1.00 97.56 78 ILE A O 1
ATOM 650 N N . MET A 1 79 ? 6.800 1.142 3.569 1.00 97.81 79 MET A N 1
ATOM 651 C CA . MET A 1 79 ? 6.295 2.514 3.497 1.00 97.81 79 MET A CA 1
ATOM 652 C C . MET A 1 79 ? 4.795 2.599 3.792 1.00 97.81 79 MET A C 1
ATOM 654 O O . MET A 1 79 ? 4.374 3.534 4.469 1.00 97.81 79 MET A O 1
ATOM 658 N N . ALA A 1 80 ? 4.004 1.614 3.363 1.00 97.81 80 ALA A N 1
ATOM 659 C CA . ALA A 1 80 ? 2.591 1.508 3.711 1.00 97.81 80 ALA A CA 1
ATOM 660 C C . ALA A 1 80 ? 2.386 1.352 5.225 1.00 97.81 80 ALA A C 1
ATOM 662 O O . ALA A 1 80 ? 1.570 2.065 5.801 1.00 97.81 80 ALA A O 1
ATOM 663 N N . GLY A 1 81 ? 3.173 0.499 5.889 1.00 96.62 81 GLY A N 1
ATOM 664 C CA . GLY A 1 81 ? 3.125 0.351 7.348 1.00 96.62 81 GLY A CA 1
ATOM 665 C C . GLY A 1 81 ? 3.466 1.647 8.094 1.00 96.62 81 GLY A C 1
ATOM 666 O O . GLY A 1 81 ? 2.755 2.028 9.022 1.00 96.62 81 GLY A O 1
ATOM 667 N N . LYS A 1 82 ? 4.505 2.373 7.652 1.00 96.50 82 LYS A N 1
ATOM 668 C CA . LYS A 1 82 ? 4.844 3.700 8.203 1.00 96.50 82 LYS A CA 1
ATOM 669 C C . LYS A 1 82 ? 3.704 4.700 8.010 1.00 96.50 82 LYS A C 1
ATOM 671 O O . LYS A 1 82 ? 3.300 5.354 8.962 1.00 96.50 82 LYS A O 1
ATOM 676 N N . PHE A 1 83 ? 3.141 4.752 6.805 1.00 96.69 83 PHE A N 1
ATOM 677 C CA . PHE A 1 83 ? 2.019 5.626 6.475 1.00 96.69 83 PHE A CA 1
ATOM 678 C C . PHE A 1 83 ? 0.785 5.361 7.348 1.00 96.69 83 PHE A C 1
ATOM 680 O O . PHE A 1 83 ? 0.184 6.310 7.844 1.00 96.69 83 PHE A O 1
ATOM 687 N N . VAL A 1 84 ? 0.441 4.091 7.594 1.00 95.94 84 VAL A N 1
ATOM 688 C CA . VAL A 1 84 ? -0.631 3.723 8.534 1.00 95.94 84 VAL A CA 1
ATOM 689 C C . VAL A 1 84 ? -0.317 4.240 9.932 1.00 95.94 84 VAL A C 1
ATOM 691 O O . VAL A 1 84 ? -1.164 4.904 10.520 1.00 95.94 84 VAL A O 1
ATOM 694 N N . ASN A 1 85 ? 0.889 3.978 10.447 1.00 94.62 85 ASN A N 1
ATOM 695 C CA . ASN A 1 85 ? 1.290 4.398 11.792 1.00 94.62 85 ASN A CA 1
ATOM 696 C C . ASN A 1 85 ? 1.209 5.916 11.991 1.00 94.62 85 ASN A C 1
ATOM 698 O O . ASN A 1 85 ? 0.773 6.362 13.045 1.00 94.62 85 ASN A O 1
ATOM 702 N N . GLU A 1 86 ? 1.593 6.698 10.984 1.00 94.69 86 GLU A N 1
ATOM 703 C CA . GLU A 1 86 ? 1.516 8.162 11.025 1.00 94.69 86 GLU A CA 1
ATOM 704 C C . GLU A 1 86 ? 0.065 8.674 11.035 1.00 94.69 86 GLU A C 1
ATOM 706 O O . GLU A 1 86 ? -0.232 9.665 11.692 1.00 94.69 86 GLU A O 1
ATOM 711 N N . ILE A 1 87 ? -0.855 7.992 10.344 1.00 93.94 87 ILE A N 1
ATOM 712 C CA . ILE A 1 87 ? -2.280 8.365 10.315 1.00 93.94 87 ILE A CA 1
ATOM 713 C C . ILE A 1 87 ? -2.990 7.994 11.618 1.00 93.94 87 ILE A C 1
ATOM 715 O O . ILE A 1 87 ? -3.819 8.760 12.104 1.00 93.94 87 ILE A O 1
ATOM 719 N N . ILE A 1 88 ? -2.701 6.814 12.174 1.00 92.06 88 ILE A N 1
ATOM 720 C CA . ILE A 1 88 ? -3.360 6.345 13.402 1.00 92.06 88 ILE A CA 1
ATOM 721 C C . ILE A 1 88 ? -2.790 7.012 14.661 1.00 92.06 88 ILE A C 1
ATOM 723 O O . ILE A 1 88 ? -3.517 7.135 15.640 1.00 92.06 88 ILE A O 1
ATOM 727 N N . ASN A 1 89 ? -1.519 7.436 14.632 1.00 90.25 89 ASN A N 1
ATOM 728 C CA . ASN A 1 89 ? -0.824 8.091 15.742 1.00 90.25 89 ASN A CA 1
ATOM 729 C C . ASN A 1 89 ? -0.320 9.478 15.295 1.00 90.25 89 ASN A C 1
ATOM 731 O O . ASN A 1 89 ? 0.885 9.659 15.089 1.00 90.25 89 ASN A O 1
ATOM 735 N N . PRO A 1 90 ? -1.215 10.465 15.127 1.00 75.31 90 PRO A N 1
ATOM 736 C CA . PRO A 1 90 ? -0.853 11.782 14.606 1.00 75.31 90 PRO A CA 1
ATOM 737 C C . PRO A 1 90 ? 0.156 12.543 15.484 1.00 75.31 90 PRO A C 1
ATOM 739 O O . PRO A 1 90 ? 0.864 13.408 14.985 1.00 75.31 90 PRO A O 1
ATOM 742 N N . GLU A 1 91 ? 0.303 12.184 16.760 1.00 73.94 91 GLU A N 1
ATOM 743 C CA . GLU A 1 91 ? 1.302 12.756 17.681 1.00 73.94 91 GLU A CA 1
ATOM 744 C C . GLU A 1 91 ? 2.761 12.476 17.249 1.00 73.94 91 GLU A C 1
ATOM 746 O O . GLU A 1 91 ? 3.690 13.199 17.612 1.00 73.94 91 GLU A O 1
ATOM 751 N N . LEU A 1 92 ? 2.975 11.460 16.403 1.00 60.69 92 LEU A N 1
ATOM 752 C CA . LEU A 1 92 ? 4.275 11.162 15.788 1.00 60.69 92 LEU A CA 1
ATOM 753 C C . LEU A 1 92 ? 4.635 12.119 14.636 1.00 60.69 92 LEU A C 1
ATOM 755 O O . LEU A 1 92 ? 5.750 12.053 14.119 1.00 60.69 92 LEU A O 1
ATOM 759 N N . LEU A 1 93 ? 3.705 12.977 14.199 1.00 58.31 93 LEU A N 1
ATOM 760 C CA . LEU A 1 93 ? 3.938 13.970 13.145 1.00 58.31 93 LEU A CA 1
ATOM 761 C C . LEU A 1 93 ? 4.441 15.308 13.698 1.00 58.31 93 LEU A C 1
ATOM 763 O O . LEU A 1 93 ? 5.133 16.020 12.982 1.00 58.31 93 LEU A O 1
ATOM 767 N N . THR A 1 94 ? 4.128 15.645 14.951 1.00 51.72 94 THR A N 1
ATOM 768 C CA . THR A 1 94 ? 4.492 16.925 15.593 1.00 51.72 94 THR A CA 1
ATOM 769 C C . THR A 1 94 ? 5.858 16.909 16.283 1.00 51.72 94 THR A C 1
ATOM 771 O O . THR A 1 94 ? 6.265 17.908 16.864 1.00 51.72 94 THR A O 1
ATOM 774 N N . SER A 1 95 ? 6.556 15.774 16.258 1.00 48.72 95 SER A N 1
ATOM 775 C CA . SER A 1 95 ? 7.840 15.547 16.939 1.00 48.72 95 SER A CA 1
ATOM 776 C C . SER A 1 95 ? 9.057 15.577 15.993 1.00 48.72 95 SER A C 1
ATOM 778 O O . SER A 1 95 ? 10.138 15.119 16.360 1.00 48.72 95 SER A O 1
ATOM 780 N N . LYS A 1 96 ? 8.894 16.121 14.780 1.00 44.44 96 LYS A N 1
ATOM 781 C CA . LYS A 1 96 ? 9.956 16.373 13.793 1.00 44.44 96 LYS A CA 1
ATOM 782 C C . LYS A 1 96 ? 9.947 17.826 13.357 1.00 44.44 96 LYS A C 1
ATOM 784 O O . LYS A 1 96 ? 11.057 18.322 13.076 1.00 44.44 96 LYS A O 1
#